Protein AF-A0A132GJB3-F1 (afdb_monomer_lite)

Radius of gyration: 23.66 Å; chains: 1; bounding box: 70×26×61 Å

Structure (mmCIF, N/CA/C/O backbone):
data_AF-A0A132GJB3-F1
#
_entry.id   AF-A0A132GJB3-F1
#
loop_
_atom_site.group_PDB
_atom_site.id
_atom_site.type_symbol
_atom_site.label_atom_id
_atom_site.label_alt_id
_atom_site.label_comp_id
_atom_site.label_asym_id
_atom_site.label_entity_id
_atom_site.label_seq_id
_atom_site.pdbx_PDB_ins_code
_atom_site.Cartn_x
_atom_site.Cartn_y
_atom_site.Cartn_z
_atom_site.occupancy
_atom_site.B_iso_or_equiv
_atom_site.auth_seq_id
_atom_site.auth_comp_id
_atom_site.auth_asym_id
_atom_site.auth_atom_id
_atom_site.pdbx_PDB_model_num
ATOM 1 N N . MET A 1 1 ? -2.562 -9.043 -11.451 1.00 69.94 1 MET A N 1
ATOM 2 C CA . MET A 1 1 ? -2.343 -8.148 -12.610 1.00 69.94 1 MET A CA 1
ATOM 3 C C . MET A 1 1 ? -1.119 -8.687 -13.331 1.00 69.94 1 MET A C 1
ATOM 5 O O . MET A 1 1 ? -0.229 -9.143 -12.634 1.00 69.94 1 MET A O 1
ATOM 9 N N . ASN A 1 2 ? -1.074 -8.717 -14.665 1.00 82.00 2 ASN A N 1
ATOM 10 C CA . ASN A 1 2 ? 0.076 -9.283 -15.382 1.00 82.00 2 ASN A CA 1
ATOM 11 C C . ASN A 1 2 ? 0.789 -8.189 -16.186 1.00 82.00 2 ASN A C 1
ATOM 13 O O . ASN A 1 2 ? 0.366 -7.865 -17.295 1.00 82.00 2 ASN A O 1
ATOM 17 N N . LEU A 1 3 ? 1.830 -7.598 -15.591 1.00 81.62 3 LEU A N 1
ATOM 18 C CA . LEU A 1 3 ? 2.644 -6.559 -16.232 1.00 81.62 3 LEU A CA 1
ATOM 19 C C . LEU A 1 3 ? 3.354 -7.094 -17.481 1.00 81.62 3 LEU A C 1
ATOM 21 O O . LEU A 1 3 ? 3.314 -6.432 -18.508 1.00 81.62 3 LEU A O 1
ATOM 25 N N . GLY A 1 4 ? 3.879 -8.323 -17.440 1.00 81.56 4 GLY A N 1
ATOM 26 C CA . GLY A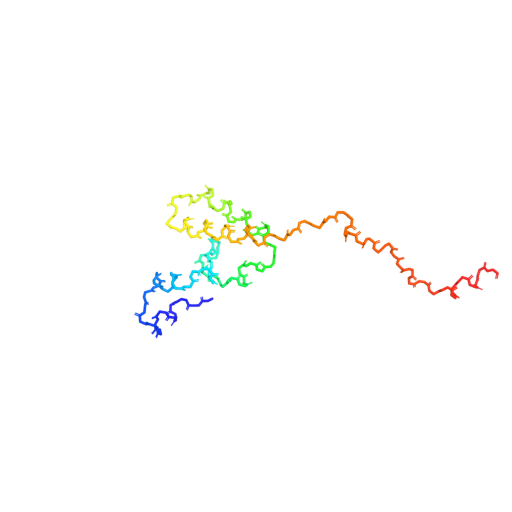 1 4 ? 4.550 -8.950 -18.586 1.00 81.56 4 GLY A CA 1
ATOM 27 C C . GLY A 1 4 ? 3.645 -9.161 -19.806 1.00 81.56 4 GLY A C 1
ATOM 28 O O . GLY A 1 4 ? 4.096 -9.086 -20.943 1.00 81.56 4 GLY A O 1
ATOM 29 N N . TYR A 1 5 ? 2.350 -9.391 -19.587 1.00 83.00 5 TYR A N 1
ATOM 30 C CA . TYR A 1 5 ? 1.376 -9.448 -20.678 1.00 83.00 5 TYR A CA 1
ATOM 31 C C . TYR A 1 5 ? 1.110 -8.063 -21.280 1.00 83.00 5 TYR A C 1
ATOM 33 O O . TYR A 1 5 ? 0.981 -7.932 -22.493 1.00 83.00 5 TYR A O 1
ATOM 41 N N . MET A 1 6 ? 1.033 -7.026 -20.443 1.00 83.00 6 MET A N 1
ATOM 42 C CA . MET A 1 6 ? 0.785 -5.658 -20.903 1.00 83.00 6 MET A CA 1
ATOM 43 C C . MET A 1 6 ? 1.977 -5.087 -21.671 1.00 83.00 6 MET A C 1
ATOM 45 O O . MET A 1 6 ? 1.768 -4.518 -22.735 1.00 83.00 6 MET A O 1
ATOM 49 N N . THR A 1 7 ? 3.206 -5.313 -21.203 1.00 84.94 7 THR A N 1
ATOM 50 C CA . THR A 1 7 ? 4.424 -4.876 -21.907 1.00 84.94 7 THR A CA 1
ATOM 51 C C . THR A 1 7 ? 4.556 -5.5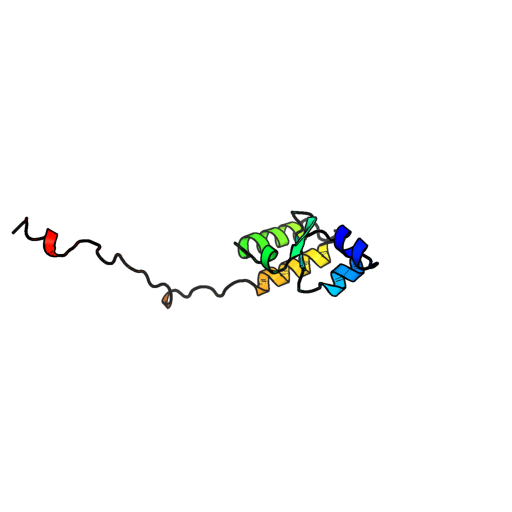24 -23.284 1.00 84.94 7 THR A C 1
ATOM 53 O O . THR A 1 7 ? 4.891 -4.842 -24.248 1.00 84.94 7 THR A O 1
ATOM 56 N N . ALA A 1 8 ? 4.200 -6.808 -23.411 1.00 84.56 8 ALA A N 1
ATOM 57 C CA . ALA A 1 8 ? 4.172 -7.513 -24.695 1.00 84.56 8 ALA A CA 1
ATOM 58 C C . ALA A 1 8 ? 3.129 -6.958 -25.688 1.00 84.56 8 ALA A C 1
ATOM 60 O O . ALA A 1 8 ? 3.253 -7.175 -26.889 1.00 84.56 8 ALA A O 1
ATOM 61 N N . LEU A 1 9 ? 2.089 -6.275 -25.198 1.00 85.81 9 LEU A N 1
ATOM 62 C CA . LEU A 1 9 ? 1.042 -5.657 -26.018 1.00 85.81 9 LEU A CA 1
ATOM 63 C C . LEU A 1 9 ? 1.355 -4.209 -26.398 1.00 85.81 9 LEU A C 1
ATOM 65 O O . LEU A 1 9 ? 0.915 -3.758 -27.454 1.00 85.81 9 LEU A O 1
ATOM 69 N N . THR A 1 10 ? 2.047 -3.470 -25.530 1.00 80.75 10 THR A N 1
ATOM 70 C CA . THR A 1 10 ? 2.299 -2.033 -25.708 1.00 80.75 10 THR A CA 1
ATOM 71 C C . THR A 1 10 ? 3.695 -1.710 -26.236 1.00 80.75 10 THR A C 1
ATOM 73 O O . THR A 1 10 ? 4.012 -0.528 -26.358 1.00 80.75 10 THR A O 1
ATOM 76 N N . ASP A 1 11 ? 4.537 -2.716 -26.519 1.00 81.12 11 ASP A N 1
ATOM 77 C CA . ASP A 1 11 ? 5.962 -2.548 -26.873 1.00 81.12 11 ASP A CA 1
ATOM 78 C C . ASP A 1 11 ? 6.696 -1.581 -25.916 1.00 81.12 11 ASP A C 1
ATOM 80 O O . ASP A 1 11 ? 7.632 -0.877 -26.288 1.00 81.12 11 ASP A O 1
ATOM 84 N N . SER A 1 12 ? 6.236 -1.516 -24.663 1.00 82.94 12 SER A N 1
ATOM 85 C CA . SER A 1 12 ? 6.755 -0.621 -23.627 1.00 82.94 12 SER A CA 1
ATOM 86 C C . SER A 1 12 ? 7.478 -1.430 -22.562 1.00 82.94 12 SER A C 1
ATOM 88 O O . SER A 1 12 ? 7.160 -2.598 -22.319 1.00 82.94 12 SER A O 1
ATOM 90 N N . THR A 1 13 ? 8.434 -0.808 -21.890 1.00 87.06 13 THR A N 1
ATOM 91 C CA . THR A 1 13 ? 9.113 -1.432 -20.752 1.00 87.06 13 THR A CA 1
ATOM 92 C C . THR A 1 13 ? 8.212 -1.466 -19.515 1.00 87.06 13 THR A C 1
ATOM 94 O O . THR A 1 13 ? 7.234 -0.726 -19.404 1.00 87.06 13 THR A O 1
ATOM 97 N N . GLU A 1 14 ? 8.533 -2.341 -18.559 1.00 83.88 14 GLU A N 1
ATOM 98 C CA . GLU A 1 14 ? 7.768 -2.446 -17.312 1.00 83.88 14 GLU A CA 1
ATOM 99 C C . GLU A 1 14 ? 7.810 -1.139 -16.508 1.00 83.88 14 GLU A C 1
ATOM 101 O O . GLU A 1 14 ? 6.786 -0.718 -15.979 1.00 83.88 14 GLU A O 1
ATOM 106 N N . ASP A 1 15 ? 8.956 -0.453 -16.482 1.00 85.25 15 ASP A N 1
ATOM 107 C CA . ASP A 1 15 ? 9.103 0.829 -15.788 1.00 85.25 15 ASP A CA 1
ATOM 108 C C . ASP A 1 15 ? 8.269 1.947 -16.435 1.00 85.25 15 ASP A C 1
ATOM 110 O O . ASP A 1 15 ? 7.618 2.710 -15.721 1.00 85.25 15 ASP A O 1
ATOM 114 N N . GLU A 1 16 ? 8.213 2.016 -17.770 1.00 86.31 16 GLU A N 1
ATOM 115 C CA . GLU A 1 16 ? 7.340 2.967 -18.476 1.00 86.31 16 GLU A CA 1
ATOM 116 C C . GLU A 1 16 ? 5.864 2.699 -18.181 1.00 86.31 16 GLU A C 1
ATOM 118 O O . GLU A 1 16 ? 5.095 3.631 -17.944 1.00 86.31 16 GLU A O 1
ATOM 123 N N . LEU A 1 17 ? 5.468 1.425 -18.153 1.00 87.00 17 LEU A N 1
ATOM 124 C CA . LEU A 1 17 ? 4.099 1.037 -17.843 1.00 87.00 17 LEU A CA 1
ATOM 125 C C . LEU A 1 17 ? 3.738 1.358 -16.383 1.00 87.00 17 LEU A C 1
ATOM 127 O O . LEU A 1 17 ? 2.631 1.822 -16.113 1.00 87.00 17 LEU A O 1
ATOM 131 N N . ILE A 1 18 ? 4.663 1.147 -15.442 1.00 88.25 18 ILE A N 1
ATOM 132 C CA . ILE A 1 18 ? 4.480 1.521 -14.033 1.00 88.25 18 ILE A CA 1
ATOM 133 C C . ILE A 1 18 ? 4.282 3.032 -13.904 1.00 88.25 18 ILE A C 1
ATOM 135 O O . ILE A 1 18 ? 3.379 3.461 -13.184 1.00 88.25 18 ILE A O 1
ATOM 139 N N . GLU A 1 19 ? 5.077 3.830 -14.617 1.00 88.31 19 GLU A N 1
ATOM 140 C CA . GLU A 1 19 ? 4.954 5.289 -14.586 1.00 88.31 19 GLU A CA 1
ATOM 141 C C . GLU A 1 19 ? 3.635 5.761 -15.220 1.00 88.31 19 GLU A C 1
ATOM 143 O O . GLU A 1 19 ? 2.952 6.620 -14.663 1.00 88.31 19 GLU A O 1
ATOM 148 N N . GLN A 1 20 ? 3.208 5.152 -16.331 1.00 87.44 20 GLN A N 1
ATOM 149 C CA . GLN A 1 20 ? 1.905 5.434 -16.949 1.00 87.44 20 GLN A CA 1
ATOM 150 C C . GLN A 1 20 ? 0.720 5.067 -16.045 1.00 87.44 20 GLN A C 1
ATOM 152 O O . GLN A 1 20 ? -0.321 5.722 -16.088 1.00 87.44 20 GLN A O 1
ATOM 157 N N . LEU A 1 21 ? 0.865 4.019 -15.232 1.00 88.12 21 LEU A N 1
ATOM 158 C CA . LEU A 1 21 ? -0.173 3.522 -14.325 1.00 88.12 21 LEU A CA 1
ATOM 159 C C . LEU A 1 21 ? -0.055 4.087 -12.903 1.00 88.12 21 LEU A C 1
ATOM 161 O O . LEU A 1 21 ? -0.738 3.613 -11.984 1.00 88.12 21 LEU A O 1
ATOM 165 N N . LYS A 1 22 ? 0.780 5.108 -12.699 1.00 88.12 22 LYS A N 1
ATOM 166 C CA . LYS A 1 22 ? 0.969 5.744 -11.398 1.00 88.12 22 LYS A CA 1
ATOM 167 C C . LYS A 1 22 ? -0.362 6.252 -10.835 1.00 88.12 22 LYS A C 1
ATOM 169 O O . LYS A 1 22 ? -1.162 6.872 -11.529 1.00 88.12 22 LYS A O 1
ATOM 174 N N . GLY A 1 23 ? -0.629 5.937 -9.568 1.00 86.81 23 GLY A N 1
ATOM 175 C CA . GLY A 1 23 ? -1.902 6.243 -8.897 1.00 86.81 23 GLY A CA 1
ATOM 176 C C . GLY A 1 23 ? -3.046 5.260 -9.189 1.00 86.81 23 GLY A C 1
ATOM 177 O O . GLY A 1 23 ? -4.047 5.257 -8.470 1.00 86.81 23 GLY A O 1
ATOM 178 N N . HIS A 1 24 ? -2.901 4.384 -10.187 1.00 90.06 24 HIS A N 1
ATOM 179 C CA . HIS A 1 24 ? -3.836 3.285 -10.454 1.00 90.06 24 HIS A CA 1
ATOM 180 C C . HIS A 1 24 ? -3.328 1.936 -9.947 1.00 90.06 24 HIS A C 1
ATOM 182 O O . HIS A 1 24 ? -4.138 1.034 -9.714 1.00 90.06 24 HIS A O 1
ATOM 188 N N . ILE A 1 25 ? -2.015 1.789 -9.765 1.00 92.62 25 ILE A N 1
ATOM 189 C CA . ILE A 1 25 ? -1.388 0.580 -9.230 1.00 92.62 25 ILE A CA 1
ATOM 190 C C . ILE A 1 25 ? -0.454 0.916 -8.070 1.00 92.62 25 ILE A C 1
ATOM 192 O O . ILE A 1 25 ? 0.161 1.980 -8.043 1.00 92.62 25 ILE A O 1
ATOM 196 N N . TYR A 1 26 ? -0.329 -0.021 -7.137 1.00 93.69 26 TYR A N 1
ATOM 197 C CA . TYR A 1 26 ? 0.552 0.072 -5.976 1.00 93.69 26 TYR A CA 1
ATOM 198 C C . TYR A 1 26 ? 1.324 -1.233 -5.793 1.00 93.69 26 TYR A C 1
ATOM 200 O O . TYR A 1 26 ? 0.830 -2.314 -6.127 1.00 93.69 26 TYR A O 1
ATOM 208 N N . TYR A 1 27 ? 2.546 -1.131 -5.279 1.00 93.75 27 TYR A N 1
ATOM 209 C CA . TYR A 1 27 ? 3.415 -2.279 -5.049 1.00 93.75 27 TYR A CA 1
ATOM 210 C C . TYR A 1 27 ? 3.126 -2.892 -3.678 1.00 93.75 27 TYR A C 1
ATOM 212 O O . TYR A 1 27 ? 3.223 -2.224 -2.649 1.00 93.75 27 TYR A O 1
ATOM 220 N N . ASN A 1 28 ? 2.811 -4.186 -3.646 1.00 92.81 28 ASN A N 1
ATOM 221 C CA . ASN A 1 28 ? 2.666 -4.925 -2.400 1.00 92.81 28 ASN A CA 1
ATOM 222 C C . ASN A 1 28 ? 4.006 -5.596 -2.035 1.00 92.81 28 ASN A C 1
ATOM 224 O O . ASN A 1 28 ? 4.378 -6.575 -2.685 1.00 92.81 28 ASN A O 1
ATOM 228 N N . PRO A 1 29 ? 4.718 -5.146 -0.983 1.00 92.06 29 PRO A N 1
ATOM 229 C CA . PRO A 1 29 ? 6.024 -5.701 -0.622 1.00 92.06 29 PRO A CA 1
ATOM 230 C C . PRO A 1 29 ? 5.987 -7.161 -0.148 1.00 92.06 29 PRO A C 1
ATOM 232 O O . PRO A 1 29 ? 6.994 -7.862 -0.251 1.00 92.06 29 PRO A O 1
ATOM 235 N N . TYR A 1 30 ? 4.839 -7.639 0.337 1.00 88.81 30 TYR A N 1
ATOM 236 C CA . TYR A 1 30 ? 4.686 -9.007 0.836 1.00 88.81 30 TYR A CA 1
ATOM 237 C C . TYR A 1 30 ? 4.428 -10.015 -0.275 1.00 88.81 30 TYR A C 1
ATOM 239 O O . TYR A 1 30 ? 4.976 -11.113 -0.252 1.00 88.81 30 TYR A O 1
ATOM 247 N N . GLU A 1 31 ? 3.600 -9.635 -1.247 1.00 89.88 31 GLU A N 1
ATOM 248 C CA . GLU A 1 31 ? 3.339 -10.454 -2.435 1.00 89.88 31 GLU A CA 1
ATOM 249 C C . GLU A 1 31 ? 4.403 -10.246 -3.519 1.00 89.88 31 GLU A C 1
ATOM 251 O O . GLU A 1 31 ? 4.517 -11.069 -4.418 1.00 89.88 31 GLU A O 1
ATOM 256 N N . ARG A 1 32 ? 5.214 -9.182 -3.406 1.00 89.81 32 ARG A N 1
ATOM 257 C CA . ARG A 1 32 ? 6.220 -8.755 -4.394 1.00 89.81 32 ARG A CA 1
ATOM 258 C C . ARG A 1 32 ? 5.621 -8.515 -5.779 1.00 89.81 32 ARG A C 1
ATOM 260 O O . ARG A 1 32 ? 6.274 -8.720 -6.796 1.00 89.81 32 ARG A O 1
ATOM 267 N N . GLU A 1 33 ? 4.376 -8.054 -5.803 1.00 91.06 33 GLU A N 1
ATOM 268 C CA . GLU A 1 33 ? 3.597 -7.838 -7.017 1.00 91.06 33 GLU A CA 1
ATOM 269 C C . GLU A 1 33 ? 2.891 -6.483 -6.986 1.00 91.06 33 GLU A C 1
ATOM 271 O O . GLU A 1 33 ? 2.522 -5.962 -5.928 1.00 91.06 33 GLU A O 1
ATOM 276 N N . TYR A 1 34 ? 2.649 -5.937 -8.177 1.00 91.25 34 TYR A N 1
ATOM 277 C CA . TYR A 1 34 ? 1.783 -4.781 -8.352 1.00 91.25 34 TYR A CA 1
ATOM 278 C C . TYR A 1 34 ? 0.310 -5.181 -8.321 1.00 91.25 34 TYR A C 1
ATOM 280 O O . TYR A 1 34 ? -0.137 -6.122 -8.987 1.00 91.25 34 TYR A O 1
ATOM 288 N N . GLN A 1 35 ? -0.467 -4.415 -7.566 1.00 92.19 35 GLN A N 1
ATOM 289 C CA . GLN A 1 35 ? -1.907 -4.567 -7.456 1.00 92.19 35 GLN A CA 1
ATOM 290 C C . GLN A 1 35 ? -2.606 -3.289 -7.911 1.00 92.19 35 GLN A C 1
ATOM 292 O O . GLN A 1 35 ? -2.124 -2.186 -7.677 1.00 92.19 35 GLN A O 1
ATOM 297 N N . ILE A 1 36 ? -3.775 -3.442 -8.533 1.00 92.62 36 ILE A N 1
ATOM 298 C CA . ILE A 1 36 ? -4.645 -2.306 -8.845 1.00 92.62 36 ILE A CA 1
ATOM 299 C C . ILE A 1 36 ? -5.130 -1.646 -7.553 1.00 92.62 36 ILE A C 1
ATOM 301 O O . ILE A 1 36 ? -5.363 -2.335 -6.554 1.00 92.62 36 ILE A O 1
ATOM 305 N N . ARG A 1 37 ? -5.331 -0.329 -7.598 1.00 92.06 37 ARG A N 1
ATOM 306 C CA . ARG A 1 37 ? -5.791 0.509 -6.486 1.00 92.06 37 ARG A CA 1
ATOM 307 C C . ARG A 1 37 ? -6.959 -0.113 -5.725 1.00 92.06 37 ARG A C 1
ATOM 309 O O . ARG A 1 37 ? -6.866 -0.294 -4.514 1.00 92.06 37 ARG A O 1
ATOM 316 N N . ASP A 1 38 ? -8.003 -0.516 -6.442 1.00 89.81 38 ASP A N 1
ATOM 317 C CA . ASP A 1 38 ? -9.231 -1.051 -5.845 1.00 89.81 38 ASP A CA 1
ATOM 318 C C . ASP A 1 38 ? -8.982 -2.336 -5.048 1.00 89.81 38 ASP A C 1
ATOM 320 O O . ASP A 1 38 ? -9.556 -2.540 -3.983 1.00 89.81 38 ASP A O 1
ATOM 324 N N . LYS A 1 39 ? -8.078 -3.199 -5.527 1.00 91.25 39 LYS A N 1
ATOM 325 C CA . LYS A 1 39 ? -7.695 -4.430 -4.821 1.00 91.25 39 LYS A CA 1
ATOM 326 C C . LYS A 1 39 ? -6.771 -4.123 -3.642 1.00 91.25 39 LYS A C 1
ATOM 328 O O . LYS A 1 39 ? -6.907 -4.719 -2.570 1.00 91.25 39 LYS A O 1
ATOM 333 N N . PHE A 1 40 ? -5.823 -3.213 -3.847 1.00 92.69 40 PHE A N 1
ATOM 334 C CA . PHE A 1 40 ? -4.808 -2.888 -2.857 1.00 92.69 40 PHE A CA 1
ATOM 335 C C . PHE A 1 40 ? -5.417 -2.212 -1.622 1.00 92.69 40 PHE A C 1
ATOM 337 O O . PHE A 1 40 ? -5.143 -2.642 -0.500 1.00 92.69 40 PHE A O 1
ATOM 344 N N . ILE A 1 41 ? -6.319 -1.249 -1.830 1.00 91.62 41 ILE A N 1
ATOM 345 C CA . ILE A 1 41 ? -6.991 -0.471 -0.776 1.00 91.62 41 ILE A CA 1
ATOM 346 C C . ILE A 1 41 ? -8.195 -1.222 -0.167 1.00 91.62 41 ILE A C 1
ATOM 348 O O . ILE A 1 41 ? -8.699 -0.851 0.885 1.00 91.62 41 ILE A O 1
ATOM 352 N N . ALA A 1 42 ? -8.654 -2.327 -0.755 1.00 91.19 42 ALA A N 1
ATOM 353 C CA . ALA A 1 42 ? -9.763 -3.091 -0.180 1.00 91.19 42 ALA A CA 1
ATOM 354 C C . ALA A 1 42 ? -9.413 -3.776 1.159 1.00 91.19 42 ALA A C 1
ATOM 356 O O . ALA A 1 42 ? -8.286 -4.219 1.386 1.00 91.19 42 ALA A O 1
ATOM 357 N N . GLY A 1 43 ? -10.414 -3.985 2.017 1.00 90.62 43 GLY A N 1
ATOM 358 C CA . GLY A 1 43 ? -10.269 -4.731 3.271 1.00 90.62 43 GLY A CA 1
ATOM 359 C C . GLY A 1 43 ? -9.706 -3.890 4.420 1.00 90.62 43 GLY A C 1
ATOM 360 O O . GLY A 1 43 ? -9.941 -2.690 4.498 1.00 90.62 43 GLY A O 1
ATOM 361 N N . ASN A 1 44 ? -8.987 -4.528 5.348 1.00 92.06 44 ASN A N 1
ATOM 362 C CA . ASN A 1 44 ? -8.422 -3.836 6.507 1.00 92.06 44 ASN A CA 1
ATOM 363 C C . ASN A 1 44 ? -7.176 -3.026 6.101 1.00 92.06 44 ASN A C 1
ATOM 365 O O . ASN A 1 44 ? -6.055 -3.542 6.114 1.00 92.06 44 ASN A O 1
ATOM 369 N N . VAL A 1 45 ? -7.396 -1.764 5.727 1.00 92.12 45 VAL A N 1
ATOM 370 C CA . VAL A 1 45 ? -6.343 -0.820 5.318 1.00 92.12 45 VAL A CA 1
ATOM 371 C C . VAL A 1 45 ? -5.352 -0.518 6.437 1.00 92.12 45 VAL A C 1
ATOM 373 O O . VAL A 1 45 ? -4.166 -0.394 6.157 1.00 92.12 45 VAL A O 1
ATOM 376 N N . ILE A 1 46 ? -5.804 -0.492 7.695 1.00 90.81 46 ILE A N 1
ATOM 377 C CA . ILE A 1 46 ? -4.952 -0.228 8.864 1.00 90.81 46 ILE A CA 1
ATOM 378 C C . ILE A 1 46 ? -3.923 -1.353 9.016 1.00 90.81 46 ILE A C 1
ATOM 380 O O . ILE A 1 46 ? -2.723 -1.101 9.004 1.00 90.81 46 ILE A O 1
ATOM 384 N N . ALA A 1 47 ? -4.378 -2.609 9.031 1.00 93.06 47 ALA A N 1
ATOM 385 C CA . ALA A 1 47 ? -3.489 -3.765 9.139 1.00 93.06 47 ALA A CA 1
ATOM 386 C C . ALA A 1 47 ? -2.545 -3.893 7.930 1.00 93.06 47 ALA A C 1
ATOM 388 O O . ALA A 1 47 ? -1.407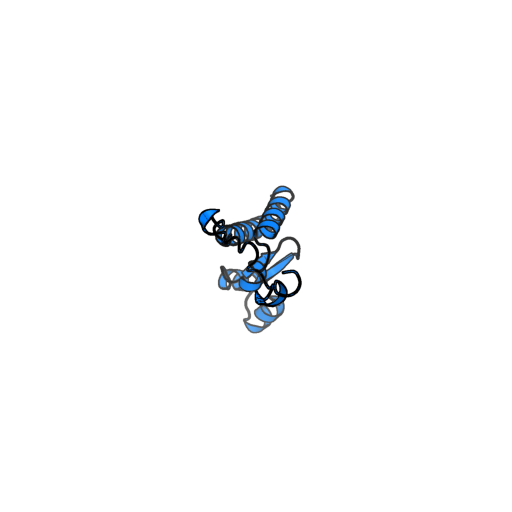 -4.341 8.064 1.00 93.06 47 ALA A O 1
ATOM 389 N N . LYS A 1 48 ? -3.007 -3.524 6.727 1.00 94.00 48 LYS A N 1
ATOM 390 C CA . LYS A 1 48 ? -2.152 -3.481 5.531 1.00 94.00 48 LYS A CA 1
ATOM 391 C C . LYS A 1 48 ? -1.085 -2.392 5.640 1.00 94.00 48 LYS A C 1
ATOM 393 O O . LYS A 1 48 ? 0.060 -2.655 5.288 1.00 94.00 48 LYS A O 1
ATOM 398 N N . MET A 1 49 ? -1.444 -1.209 6.130 1.00 94.44 49 MET A N 1
ATOM 399 C CA . MET A 1 49 ? -0.524 -0.089 6.316 1.00 94.44 49 MET A CA 1
ATOM 400 C C . MET A 1 49 ? 0.565 -0.436 7.334 1.00 94.44 49 MET A C 1
ATOM 402 O O . MET A 1 49 ? 1.741 -0.283 7.022 1.00 94.44 49 MET A O 1
ATOM 406 N N . GLU A 1 50 ? 0.187 -0.972 8.498 1.00 94.06 50 GLU A N 1
ATOM 407 C CA . GLU A 1 50 ? 1.134 -1.417 9.531 1.00 94.06 50 GLU A CA 1
ATOM 408 C C . GLU A 1 50 ? 2.118 -2.445 8.980 1.00 94.06 50 GLU A C 1
ATOM 410 O O . GLU A 1 50 ? 3.321 -2.340 9.183 1.00 94.06 50 GLU A O 1
ATOM 415 N N . ARG A 1 51 ? 1.619 -3.421 8.216 1.00 93.81 51 ARG A N 1
ATOM 416 C CA . ARG A 1 51 ? 2.470 -4.385 7.519 1.00 93.81 51 ARG A CA 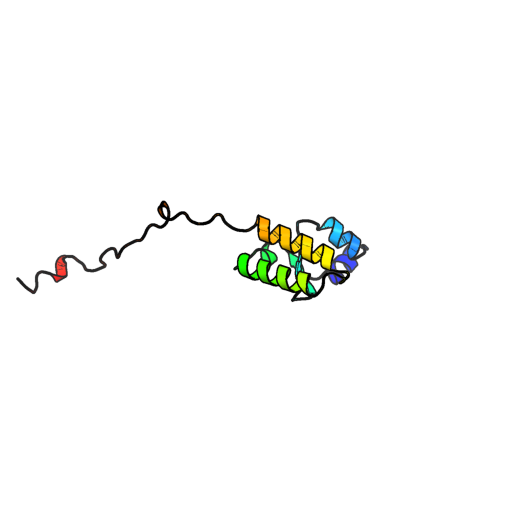1
ATOM 417 C C . ARG A 1 51 ? 3.476 -3.676 6.607 1.00 93.81 51 ARG A C 1
ATOM 419 O O . ARG A 1 51 ? 4.674 -3.905 6.716 1.00 93.81 51 ARG A O 1
ATOM 426 N N . VAL A 1 52 ? 3.024 -2.800 5.712 1.00 93.69 52 VAL A N 1
ATOM 427 C CA . VAL A 1 52 ? 3.953 -2.091 4.813 1.00 93.69 52 VAL A CA 1
ATOM 428 C C . VAL A 1 52 ? 4.992 -1.286 5.606 1.00 93.69 52 VAL A C 1
ATOM 430 O O . VAL A 1 52 ? 6.161 -1.298 5.226 1.00 93.69 52 VAL A O 1
ATOM 433 N N . ASP A 1 53 ? 4.605 -0.669 6.724 1.00 93.69 53 ASP A N 1
ATOM 434 C CA . ASP A 1 53 ? 5.526 0.044 7.617 1.00 93.69 53 ASP A CA 1
ATOM 435 C C . ASP A 1 53 ? 6.587 -0.880 8.230 1.00 93.69 53 ASP A C 1
ATOM 437 O O . ASP A 1 53 ? 7.781 -0.613 8.101 1.00 93.69 53 ASP A O 1
ATOM 441 N N . PHE A 1 54 ? 6.185 -2.020 8.801 1.00 94.62 54 PHE A N 1
ATOM 442 C CA . PHE A 1 54 ? 7.130 -3.014 9.325 1.00 94.62 54 PHE A CA 1
ATOM 443 C C . PHE A 1 54 ? 8.101 -3.499 8.249 1.00 94.62 54 PHE A C 1
ATOM 445 O O . PHE A 1 54 ? 9.306 -3.583 8.483 1.00 94.62 54 PHE A O 1
ATOM 452 N N . TRP A 1 55 ? 7.600 -3.773 7.043 1.00 94.88 55 TRP A N 1
ATOM 453 C CA . TRP A 1 55 ? 8.464 -4.179 5.942 1.00 94.88 55 TRP A CA 1
ATOM 454 C C . TRP A 1 55 ? 9.477 -3.086 5.573 1.00 94.88 55 TRP A C 1
ATOM 456 O O . TRP A 1 55 ? 10.640 -3.403 5.327 1.00 94.88 55 TRP A O 1
ATOM 466 N N . LEU A 1 56 ? 9.063 -1.814 5.559 1.00 94.31 56 LEU A N 1
ATOM 467 C CA . LEU A 1 56 ? 9.938 -0.671 5.274 1.00 94.31 56 LEU A CA 1
ATOM 468 C C . LEU A 1 56 ? 11.029 -0.486 6.333 1.00 94.31 56 LEU A C 1
ATOM 470 O O . LEU A 1 56 ? 12.156 -0.149 5.971 1.00 94.31 56 LEU A O 1
ATOM 474 N N . GLN A 1 57 ? 10.718 -0.720 7.610 1.00 93.12 57 GLN A N 1
ATOM 475 C CA . GLN A 1 57 ? 11.698 -0.648 8.699 1.00 93.12 57 GLN A CA 1
ATOM 476 C C . GLN A 1 57 ? 12.816 -1.687 8.524 1.00 93.12 57 GLN A C 1
ATOM 478 O O . GLN A 1 57 ? 13.990 -1.357 8.683 1.00 93.12 57 GLN A O 1
ATOM 483 N N . ASP A 1 58 ? 12.463 -2.907 8.114 1.00 93.00 58 ASP A N 1
ATOM 484 C CA . ASP A 1 58 ? 13.425 -3.998 7.909 1.00 93.00 58 ASP A CA 1
ATOM 485 C C . ASP A 1 58 ? 14.164 -3.922 6.556 1.00 93.00 58 ASP A C 1
ATOM 487 O O . ASP A 1 58 ? 15.187 -4.580 6.368 1.00 93.00 58 ASP A O 1
ATOM 491 N N . ASN A 1 59 ? 13.650 -3.150 5.589 1.00 92.12 59 ASN A N 1
ATOM 492 C CA . ASN A 1 59 ? 14.110 -3.157 4.191 1.00 92.12 59 ASN A CA 1
ATOM 493 C C . ASN A 1 59 ? 14.366 -1.746 3.635 1.00 92.12 59 ASN A C 1
ATOM 495 O O . ASN A 1 59 ? 14.125 -1.491 2.453 1.00 92.12 59 ASN A O 1
ATOM 499 N N . ALA A 1 60 ? 14.870 -0.829 4.465 1.00 87.44 60 ALA A N 1
ATOM 500 C CA . ALA A 1 60 ? 15.096 0.569 4.084 1.00 87.44 60 ALA A CA 1
ATOM 501 C C . ALA A 1 60 ? 16.001 0.739 2.843 1.00 87.44 60 ALA A C 1
ATOM 503 O O . ALA A 1 60 ? 15.742 1.611 2.015 1.00 87.44 60 ALA A O 1
ATOM 504 N N . ASP A 1 61 ? 17.002 -0.13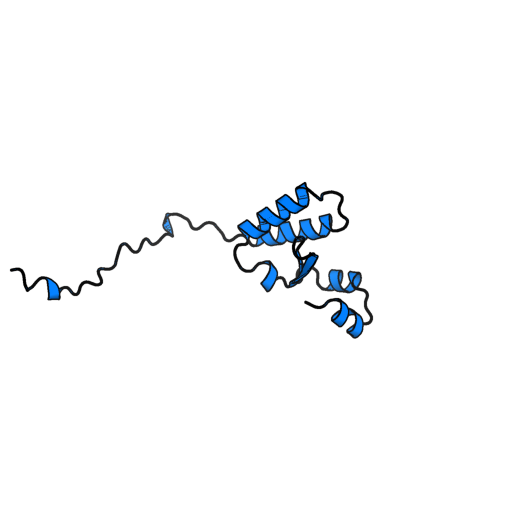1 2.675 1.00 91.00 61 ASP A N 1
ATOM 505 C CA . ASP A 1 61 ? 17.953 -0.099 1.551 1.00 91.00 61 ASP A CA 1
ATOM 506 C C . ASP A 1 61 ? 17.485 -0.910 0.326 1.00 91.00 61 ASP A C 1
ATOM 508 O O . ASP A 1 61 ? 18.201 -1.035 -0.671 1.00 91.00 61 ASP A O 1
ATOM 512 N N . HIS A 1 62 ? 16.290 -1.504 0.377 1.00 91.00 62 HIS A N 1
ATOM 513 C CA . HIS A 1 62 ? 15.791 -2.330 -0.715 1.00 91.00 62 HIS A CA 1
ATOM 514 C C . HIS A 1 62 ? 15.433 -1.459 -1.936 1.00 91.00 62 HIS A C 1
ATOM 516 O O . HIS A 1 62 ? 14.774 -0.431 -1.777 1.00 91.00 62 HIS A O 1
ATOM 522 N N . PRO A 1 63 ? 15.736 -1.878 -3.182 1.00 89.12 63 PRO A N 1
ATOM 523 C CA . PRO A 1 63 ? 15.430 -1.091 -4.386 1.00 89.12 63 PRO A CA 1
ATOM 524 C C . PRO A 1 63 ? 13.950 -0.703 -4.530 1.00 89.12 63 PRO A C 1
ATOM 526 O O . PRO A 1 63 ? 13.608 0.319 -5.116 1.00 89.12 63 PRO A O 1
ATOM 529 N N . MET A 1 64 ? 13.054 -1.529 -3.983 1.00 89.88 64 MET A N 1
ATOM 530 C CA . MET A 1 64 ? 11.603 -1.288 -3.979 1.00 89.88 64 MET A CA 1
ATOM 531 C C . MET A 1 64 ? 11.103 -0.465 -2.778 1.00 89.88 64 MET A C 1
ATOM 533 O O . MET A 1 64 ? 9.901 -0.236 -2.677 1.00 89.88 64 MET A O 1
ATOM 537 N N . ALA A 1 65 ? 11.975 -0.011 -1.872 1.00 91.25 65 ALA A N 1
ATOM 538 C CA . ALA A 1 65 ? 11.580 0.744 -0.679 1.00 91.25 65 ALA A CA 1
ATOM 539 C C . ALA A 1 65 ? 10.840 2.044 -1.030 1.00 91.25 65 ALA A C 1
ATOM 541 O O . ALA A 1 65 ? 9.824 2.359 -0.414 1.00 91.25 65 ALA A O 1
ATOM 542 N N . ALA A 1 66 ? 11.269 2.752 -2.080 1.00 91.50 66 ALA A N 1
ATOM 543 C CA . ALA A 1 66 ? 10.572 3.946 -2.566 1.00 91.50 66 ALA A CA 1
ATOM 544 C C . ALA A 1 66 ? 9.127 3.634 -3.006 1.00 91.50 66 ALA A C 1
ATOM 546 O O . ALA A 1 66 ? 8.186 4.292 -2.570 1.00 91.50 66 ALA A O 1
ATOM 547 N N . LYS A 1 67 ? 8.938 2.564 -3.790 1.00 92.38 67 LYS A N 1
ATOM 548 C CA . LYS A 1 67 ? 7.624 2.098 -4.273 1.00 92.38 67 LYS A CA 1
ATOM 549 C C . LYS A 1 67 ? 6.729 1.602 -3.127 1.00 92.38 67 LYS A C 1
ATOM 551 O O . LYS A 1 67 ? 5.522 1.850 -3.113 1.00 92.38 67 LYS A O 1
ATOM 556 N N . ALA A 1 68 ? 7.312 0.929 -2.136 1.00 93.25 68 ALA A N 1
ATOM 557 C CA . ALA A 1 68 ? 6.604 0.519 -0.924 1.00 93.25 68 ALA A CA 1
ATOM 558 C C . ALA A 1 68 ? 6.169 1.731 -0.080 1.00 93.25 68 ALA A C 1
ATOM 560 O O . ALA A 1 68 ? 5.072 1.724 0.471 1.00 93.25 68 ALA A O 1
ATOM 561 N N . ARG A 1 69 ? 6.967 2.805 -0.045 1.00 94.06 69 ARG A N 1
ATOM 562 C CA . ARG A 1 69 ? 6.614 4.052 0.645 1.00 94.06 69 ARG A CA 1
ATOM 563 C C . ARG A 1 69 ? 5.473 4.808 -0.038 1.00 94.06 69 ARG A C 1
ATOM 565 O O . ARG A 1 69 ? 4.574 5.275 0.649 1.00 94.06 69 ARG A O 1
ATOM 572 N N . GLU A 1 70 ? 5.449 4.860 -1.368 1.00 93.38 70 GLU A N 1
ATOM 573 C CA . GLU A 1 70 ? 4.285 5.380 -2.109 1.00 93.38 70 GLU A CA 1
ATOM 574 C C . GLU A 1 70 ? 3.015 4.573 -1.799 1.00 93.38 70 GLU A C 1
ATOM 576 O O . GLU A 1 70 ? 1.937 5.128 -1.593 1.00 93.38 70 GLU A O 1
ATOM 581 N N . SER A 1 71 ? 3.156 3.250 -1.704 1.00 93.81 71 SER A N 1
ATOM 582 C CA . SER A 1 71 ? 2.048 2.351 -1.371 1.00 93.81 71 SER A CA 1
ATOM 583 C C . SER A 1 71 ? 1.563 2.545 0.074 1.00 93.81 71 SER A C 1
ATOM 585 O O . SER A 1 71 ? 0.363 2.472 0.334 1.00 93.81 71 SER A O 1
ATOM 587 N N . TYR A 1 72 ? 2.471 2.844 1.008 1.00 94.75 72 TYR A N 1
ATOM 588 C CA . TYR A 1 72 ? 2.139 3.214 2.385 1.00 94.75 72 TYR A CA 1
ATOM 589 C C . TYR A 1 72 ? 1.319 4.510 2.452 1.00 94.75 72 TYR A C 1
ATOM 591 O O . TYR A 1 72 ? 0.266 4.529 3.090 1.00 94.75 72 TYR A O 1
ATOM 599 N N . GLU A 1 73 ? 1.751 5.570 1.760 1.00 93.94 73 GLU A N 1
ATOM 600 C CA . GLU A 1 73 ? 1.012 6.841 1.741 1.00 93.94 73 GLU A CA 1
ATOM 601 C C . GLU A 1 73 ? -0.387 6.666 1.135 1.00 93.94 73 GLU A C 1
ATOM 603 O O . GLU A 1 73 ? -1.366 7.157 1.692 1.00 93.94 73 GLU A O 1
ATOM 608 N N . ALA A 1 74 ? -0.521 5.867 0.073 1.00 92.75 74 ALA A N 1
ATOM 609 C CA . ALA A 1 74 ? -1.828 5.565 -0.504 1.00 92.75 74 ALA A CA 1
ATOM 610 C C . ALA A 1 74 ? -2.767 4.841 0.475 1.00 92.75 74 ALA A C 1
ATOM 612 O O . ALA A 1 74 ? -3.958 5.147 0.531 1.00 92.75 74 ALA A O 1
ATOM 613 N N . LEU A 1 75 ? -2.255 3.898 1.274 1.00 92.88 75 LEU A N 1
ATOM 614 C CA . LEU A 1 75 ? -3.054 3.241 2.317 1.00 92.88 75 LEU A CA 1
ATOM 615 C C . LEU A 1 75 ? -3.467 4.225 3.412 1.00 92.88 75 LEU A C 1
ATOM 617 O O . LEU A 1 75 ? -4.609 4.179 3.865 1.00 92.88 75 LEU A O 1
ATOM 621 N N . LYS A 1 76 ? -2.566 5.131 3.796 1.00 92.56 76 LYS A N 1
ATOM 622 C CA . LYS A 1 76 ? -2.807 6.156 4.814 1.00 92.56 76 LYS A CA 1
ATOM 623 C C . LYS A 1 76 ? -3.874 7.166 4.390 1.00 92.56 76 LYS A C 1
ATOM 625 O O . LYS A 1 76 ? -4.757 7.479 5.183 1.00 92.56 76 LYS A O 1
ATOM 630 N N . GLU A 1 77 ? -3.843 7.625 3.141 1.00 91.31 77 GLU A N 1
ATOM 631 C CA . GLU A 1 77 ? -4.884 8.492 2.561 1.00 91.31 77 GLU A CA 1
ATOM 632 C C . GLU A 1 77 ? -6.252 7.801 2.470 1.00 91.31 77 GLU A C 1
ATOM 634 O O . GLU A 1 77 ? -7.287 8.460 2.393 1.00 91.31 77 GLU A O 1
ATOM 639 N N . SER A 1 78 ? -6.259 6.469 2.493 1.00 90.12 78 SER A N 1
ATOM 640 C CA . SER A 1 78 ? -7.465 5.647 2.391 1.00 90.12 78 SER A CA 1
ATOM 641 C C . SER A 1 78 ? -8.070 5.265 3.741 1.00 90.12 78 SER A C 1
ATOM 643 O O . SER A 1 78 ? -9.056 4.526 3.774 1.00 90.12 78 SER A O 1
ATOM 645 N N . ILE A 1 79 ? -7.477 5.702 4.857 1.00 88.25 79 ILE A N 1
ATOM 646 C CA . ILE A 1 79 ? -8.002 5.395 6.187 1.00 88.25 79 ILE A CA 1
ATOM 647 C C . ILE A 1 79 ? -9.351 6.109 6.351 1.00 88.25 79 ILE A C 1
ATOM 649 O O . ILE A 1 79 ? -9.409 7.334 6.237 1.00 88.25 79 ILE A O 1
ATOM 653 N N . PRO A 1 80 ? -10.445 5.372 6.615 1.00 83.69 80 PRO A N 1
ATOM 654 C CA . PRO A 1 80 ? -11.739 5.989 6.850 1.00 83.69 80 PRO A CA 1
ATOM 655 C C . PRO A 1 80 ? -11.700 6.828 8.127 1.00 83.69 80 PRO A C 1
ATOM 657 O O . PRO A 1 80 ? -10.998 6.495 9.085 1.00 83.69 80 PRO A O 1
ATOM 660 N N . ASN A 1 81 ? -12.494 7.898 8.155 1.00 83.25 81 ASN A N 1
ATOM 661 C CA . ASN A 1 81 ? -12.643 8.702 9.362 1.00 83.25 81 ASN A CA 1
ATOM 662 C C . ASN A 1 81 ? -13.119 7.815 10.524 1.00 83.25 81 ASN A C 1
ATOM 664 O O . ASN A 1 81 ? -14.019 6.989 10.320 1.00 83.25 81 ASN A O 1
ATOM 668 N N . PRO A 1 82 ? -12.541 7.971 11.730 1.00 81.12 82 PRO A N 1
ATOM 669 C CA . PRO A 1 82 ? -13.059 7.315 12.919 1.00 81.12 82 PRO A CA 1
ATOM 670 C C . PRO A 1 82 ? -14.551 7.611 13.080 1.00 81.12 82 PRO A C 1
ATOM 672 O O . PRO A 1 82 ? -14.992 8.739 12.873 1.00 81.12 82 PRO A O 1
ATOM 675 N N . ILE A 1 83 ? -15.325 6.588 13.437 1.00 75.56 83 ILE A N 1
ATOM 676 C CA . ILE A 1 83 ? -16.739 6.762 13.771 1.00 75.56 83 ILE A CA 1
ATOM 677 C C . ILE A 1 83 ? -16.791 7.399 15.159 1.00 75.56 83 ILE A C 1
ATOM 679 O O . ILE A 1 83 ? -16.302 6.810 16.127 1.00 75.56 83 ILE A O 1
ATOM 683 N N . GLU A 1 84 ? -17.355 8.601 15.252 1.00 81.19 84 GLU A N 1
ATOM 684 C CA . GLU A 1 84 ? -17.539 9.292 16.525 1.00 81.19 84 GLU A CA 1
ATOM 685 C C . GLU A 1 84 ? -18.518 8.521 17.416 1.00 81.19 84 GLU A C 1
ATOM 687 O O . GLU A 1 84 ? -19.462 7.892 16.936 1.00 81.19 84 GLU A O 1
ATOM 692 N N . PHE A 1 85 ? -18.343 8.599 18.739 1.00 73.00 85 PHE A N 1
ATOM 693 C CA . PHE A 1 85 ? -19.226 7.882 19.670 1.00 73.00 85 PHE A CA 1
ATOM 694 C C . PHE A 1 85 ? -20.703 8.278 19.510 1.00 73.00 85 PHE A C 1
ATOM 696 O O . PHE A 1 85 ? -21.592 7.466 19.735 1.00 73.00 85 PHE A O 1
ATOM 703 N N . ASN A 1 86 ? -20.962 9.516 19.091 1.00 72.62 86 ASN A N 1
ATOM 704 C CA . ASN A 1 86 ? -22.308 10.025 18.855 1.00 72.62 86 ASN A CA 1
ATOM 705 C C . ASN A 1 86 ? -22.976 9.444 17.590 1.00 72.62 86 ASN A C 1
ATOM 707 O O . ASN A 1 86 ? -24.199 9.474 17.498 1.00 72.62 86 ASN A O 1
ATOM 711 N N . ASP A 1 87 ? -22.190 8.908 16.649 1.00 67.62 87 ASP A N 1
ATOM 712 C CA . ASP A 1 87 ? -22.676 8.242 15.429 1.00 67.62 87 ASP A CA 1
ATOM 713 C C . ASP A 1 87 ? -22.831 6.721 15.619 1.00 67.62 87 ASP A C 1
ATOM 715 O O . ASP A 1 87 ? -23.350 6.021 14.744 1.00 67.62 87 ASP A O 1
ATOM 719 N N . LEU A 1 88 ? -22.398 6.186 16.768 1.00 68.62 88 LEU A N 1
ATOM 720 C CA . LEU A 1 88 ? -22.686 4.813 17.168 1.00 68.62 88 LEU A CA 1
ATOM 721 C C . LEU A 1 88 ? -24.142 4.729 17.634 1.00 68.62 88 LEU A C 1
ATOM 723 O O . LEU A 1 88 ? -24.450 4.871 18.818 1.00 68.62 88 LEU A O 1
ATOM 727 N N . ASP A 1 89 ? -25.042 4.457 16.693 1.00 62.53 89 ASP A N 1
ATOM 728 C CA . ASP A 1 89 ? -26.411 4.066 17.010 1.00 62.53 89 ASP A CA 1
ATOM 729 C C . ASP A 1 89 ? -26.398 2.654 17.618 1.00 62.53 89 ASP A C 1
ATOM 731 O O . ASP A 1 89 ? -26.470 1.625 16.933 1.00 62.53 89 ASP A O 1
ATOM 735 N N . PHE A 1 90 ? -26.219 2.593 18.940 1.00 59.97 90 PHE A N 1
ATOM 736 C CA . PHE A 1 90 ? -26.455 1.377 19.700 1.00 59.97 90 PHE A CA 1
ATOM 737 C C . PHE A 1 90 ? -27.949 1.090 19.643 1.00 59.97 90 PHE A C 1
ATOM 739 O O . PHE A 1 90 ? -28.714 1.513 20.510 1.00 59.97 90 PHE A O 1
ATOM 746 N N . ASN A 1 91 ? -28.355 0.312 18.643 1.00 59.44 91 ASN A N 1
ATOM 747 C CA . ASN A 1 91 ? -29.646 -0.350 18.641 1.00 59.44 91 ASN A CA 1
ATOM 748 C C . ASN A 1 91 ? -29.665 -1.346 19.812 1.00 59.44 91 ASN A C 1
ATOM 750 O O . ASN A 1 91 ? -29.401 -2.541 19.653 1.00 59.44 91 ASN A O 1
ATOM 754 N N . PHE A 1 92 ? -29.922 -0.850 21.025 1.00 50.88 92 PHE A N 1
ATOM 755 C CA . PHE A 1 92 ? -30.213 -1.663 22.194 1.00 50.88 92 PHE A CA 1
ATOM 756 C C . PHE A 1 92 ? -31.527 -2.384 21.925 1.00 50.88 92 PHE A C 1
ATOM 758 O O . PHE A 1 92 ? -32.594 -1.875 22.245 1.00 50.88 92 PHE A O 1
ATOM 765 N N . GLY A 1 93 ? -31.413 -3.562 21.306 1.00 58.84 93 GLY A N 1
ATOM 766 C CA . GLY A 1 93 ? -32.453 -4.567 21.159 1.00 58.84 93 GLY A CA 1
ATOM 767 C C . GLY A 1 93 ? -33.853 -3.992 20.995 1.00 58.84 93 GLY A C 1
ATOM 768 O O . GLY A 1 93 ? -34.625 -3.985 21.958 1.00 58.84 93 GLY A O 1
ATOM 769 N N . GLU A 1 94 ? -34.218 -3.597 19.773 1.00 54.34 94 GLU A N 1
ATOM 770 C CA . GLU A 1 94 ? -35.634 -3.575 19.431 1.00 54.34 94 GLU A CA 1
ATOM 771 C C . GLU A 1 94 ? -36.189 -4.967 19.730 1.00 54.34 94 GLU A C 1
ATOM 773 O O . GLU A 1 94 ? -35.776 -5.992 19.179 1.00 54.34 94 GLU A O 1
ATOM 778 N N . ARG A 1 95 ? -37.045 -4.996 20.748 1.00 60.06 95 ARG A N 1
ATOM 779 C CA . ARG A 1 95 ? -37.599 -6.199 21.342 1.00 60.06 95 ARG A CA 1
ATOM 780 C C . ARG A 1 95 ? -38.366 -6.955 20.266 1.00 60.06 95 ARG A C 1
ATOM 782 O O . ARG A 1 95 ? -39.537 -6.678 20.034 1.00 60.06 95 ARG A O 1
ATOM 789 N N . TRP A 1 96 ? -37.755 -7.990 19.698 1.00 59.50 96 TRP A N 1
ATOM 790 C CA . TRP A 1 96 ? -38.444 -9.002 18.891 1.00 59.50 96 TRP A CA 1
ATOM 791 C C . TRP A 1 96 ? -39.374 -9.895 19.745 1.00 59.50 96 TRP A C 1
ATOM 793 O O . TRP A 1 96 ? -39.569 -11.071 19.465 1.00 59.50 96 TRP A O 1
ATOM 803 N N . ILE A 1 97 ? -39.961 -9.369 20.821 1.00 61.28 97 ILE A N 1
ATOM 804 C CA . ILE A 1 97 ? -40.985 -10.077 21.585 1.00 61.28 97 ILE A CA 1
ATOM 805 C C . ILE A 1 97 ? -42.308 -9.388 21.271 1.00 61.28 97 ILE A C 1
ATOM 807 O O . ILE A 1 97 ? -42.548 -8.285 21.769 1.00 61.28 97 ILE A O 1
ATOM 811 N N . PRO A 1 98 ? -43.174 -10.013 20.452 1.00 63.62 98 PRO A N 1
ATOM 812 C CA . PRO A 1 98 ? -44.519 -9.520 20.232 1.00 63.62 98 PRO A CA 1
ATOM 813 C C . PRO A 1 98 ? -45.199 -9.299 21.584 1.00 63.62 98 PRO A C 1
ATOM 815 O O . PRO A 1 98 ? -45.243 -10.199 22.427 1.00 63.62 98 PRO A O 1
ATOM 818 N N . THR A 1 99 ? -45.769 -8.113 21.782 1.00 59.38 99 THR A N 1
ATOM 819 C CA . THR A 1 99 ? -46.503 -7.704 22.994 1.00 59.38 99 THR A CA 1
ATOM 820 C C . THR A 1 99 ? -47.657 -8.649 23.366 1.00 59.38 99 THR A C 1
ATOM 822 O O . THR A 1 99 ? -48.158 -8.588 24.484 1.00 59.38 99 THR A O 1
ATOM 825 N N . GLY A 1 100 ? -48.035 -9.579 22.479 1.00 60.09 100 GLY A N 1
ATOM 826 C CA . GLY A 1 100 ? -49.016 -10.640 22.719 1.00 60.09 100 GLY A CA 1
ATOM 827 C C . GLY A 1 100 ? -48.535 -11.849 23.537 1.00 60.09 100 GLY A C 1
ATOM 828 O O . GLY A 1 100 ? -49.361 -12.693 23.862 1.00 60.09 100 GLY A O 1
ATOM 829 N N . MET A 1 101 ? -47.247 -11.969 23.890 1.00 55.91 101 MET A N 1
ATOM 830 C CA . MET A 1 101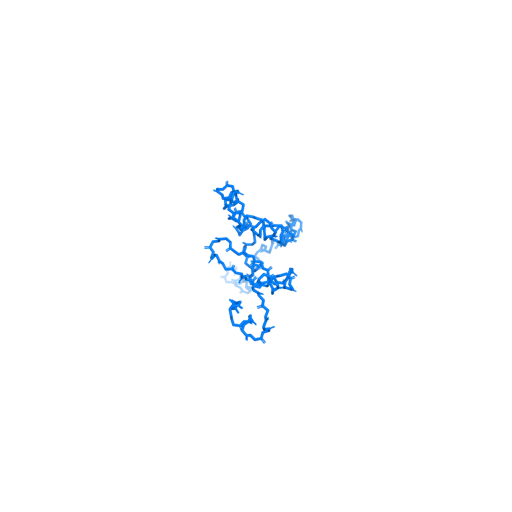 ? -46.759 -13.063 24.759 1.00 55.91 101 MET A CA 1
ATOM 831 C C . MET A 1 101 ? -46.913 -12.783 26.265 1.00 55.91 101 MET A C 1
ATOM 833 O O . MET A 1 101 ? -46.815 -13.706 27.072 1.00 55.91 101 MET A O 1
ATOM 837 N N . TYR A 1 102 ? -47.201 -11.539 26.662 1.00 54.34 102 TYR A N 1
ATOM 838 C CA . TYR A 1 102 ? -47.403 -11.182 28.074 1.00 54.34 102 TYR A CA 1
ATOM 839 C C . TYR A 1 102 ? -48.812 -11.503 28.602 1.00 54.34 102 TYR A C 1
ATOM 841 O O . TYR A 1 102 ? -49.027 -11.473 29.809 1.00 54.34 102 TYR A O 1
ATOM 849 N N . SER A 1 103 ? -49.765 -11.870 27.741 1.00 57.28 103 SER A N 1
ATOM 850 C CA . SER A 1 103 ? -51.155 -12.149 28.139 1.00 57.28 103 SER A CA 1
ATOM 851 C C . SER A 1 103 ? -51.391 -13.552 28.719 1.00 57.28 103 SER A C 1
ATOM 853 O O . SER A 1 103 ? -52.525 -13.882 29.045 1.00 57.28 103 SER A O 1
ATOM 855 N N . LYS A 1 104 ? -50.351 -14.387 28.870 1.00 55.38 104 LYS A N 1
ATOM 856 C CA . LYS A 1 104 ? -50.458 -15.726 29.492 1.00 55.38 104 LYS A CA 1
ATOM 857 C C . LYS A 1 104 ? -50.034 -15.798 30.964 1.00 55.38 104 LYS A C 1
ATOM 859 O O . LYS A 1 104 ? -50.081 -16.883 31.536 1.00 55.38 104 LYS A O 1
ATOM 864 N N . TYR A 1 105 ? -49.634 -14.679 31.570 1.00 57.69 105 TYR A N 1
ATOM 865 C CA . TYR A 1 105 ? -49.199 -14.628 32.974 1.00 57.69 105 TYR A CA 1
ATOM 866 C C . TYR A 1 105 ? -49.922 -13.555 33.813 1.00 57.69 105 TYR A C 1
ATOM 868 O O . TYR A 1 105 ? -49.438 -13.206 34.888 1.00 57.69 105 TYR A O 1
ATOM 876 N N . MET A 1 106 ? -51.070 -13.050 33.342 1.00 44.75 106 MET A N 1
ATOM 877 C CA . MET A 1 106 ? -52.042 -12.301 34.153 1.00 44.75 106 MET A CA 1
ATOM 878 C C . MET A 1 106 ? -53.331 -13.101 34.286 1.00 44.75 106 MET A C 1
ATOM 880 O O . MET A 1 106 ? -53.748 -13.686 33.261 1.00 44.75 106 MET A O 1
#

Foldseek 3Di:
DDLVVVCVVPVDDSVVVCVVCPPQWAAQPVVRDIDGLVVLLPDDLVVSLVVLVVVCVVQVVPPCSVRSVSSSVSSVVSDDDDQDPVNPPPPPDPDPPPPVVVVVPD

Secondary structure (DSSP, 8-state):
--HHHHHHHHT--HHHHHHHTBTTEEEETTTTEEEEHHHHHSS-HHHHHHHHHHHHHHTTTSTTHHHHHHHHHHHHHTPPPPPPGGG---------S-GGGGGG--

pLDDT: mean 83.19, std 13.01, range [44.75, 94.88]

Sequence (106 aa):
MNLGYMTALTDSTEDELIEQLKGHIYYNPYEREYQIRDKFIAGNVIAKMERVDFWLQDNADHPMAAKARESYEALKESIPNPIEFNDLDFNFGERWIPTGMYSKYM